Protein AF-A0A957ABQ3-F1 (afdb_monomer)

Mean predicted aligned error: 3.76 Å

Solvent-accessible surface area (backbone atoms only — not comparable to full-atom values): 5017 Å² total; per-residue (Å²): 83,41,67,50,30,43,34,84,92,64,60,32,66,58,53,35,57,55,52,52,49,44,37,74,75,55,49,64,82,39,59,73,46,48,73,51,69,43,64,46,97,90,66,50,53,60,20,40,38,34,32,28,48,48,47,90,87,37,71,65,51,48,54,52,47,70,73,45,57,72,68,57,30,56,65,58,58,72,80,26,71,42,78,75,49,75,52,90

Nearest PDB structures (foldseek):
  1vkc-assembly1_A  TM=6.173E-01  e=7.405E-01  Pyrococcus furiosus
  7z6a-assembly1_A  TM=3.898E-01  e=8.405E-01  Weissella viridescens
  6wwa-assembly1_B  TM=2.915E-01  e=1.798E+00  Homo sapiens
  4aez-assembly1_B  TM=2.908E-01  e=2.468E+00  Schizosaccharomyces pombe
  7l9p-assembly1_G  TM=2.644E-01  e=6.383E+00  Homo sapiens

Secondary structure (DSSP, 8-state):
-THHHHSTTT--SSHHHHHHHHHHHTGGGSTT-EEEEEE-TTS-EEEEEEEEE--TT-HHHHHHHHHS-HHHHHHHSSS-EEEEEEE-

pLDDT: mean 92.72, std 4.76, range [75.19, 98.06]

Radius of gyration: 15.31 Å; Cα contacts (8 Å, |Δi|>4): 122; chains: 1; bounding box: 40×23×37 Å

Foldseek 3Di:
DLVLQCDPPNVDSCVVVVVVCCCVPPFVPAAAWDKDFDADPVGHTPKIWIKHWDDPPPPVLVVVLVVDDVVCSCVDNVTHIDTDDIGD

Sequence (88 aa):
YGDAFARPPYNDPDRGHEISARIRETHSAREGFAGFIAAADAGDVLGMVYGYKGQAGQWWHDAVARAVDRDTARTWFSDTYEVVEVAV

Structure (mmCIF, N/CA/C/O backbone):
data_AF-A0A957ABQ3-F1
#
_entry.id   AF-A0A957ABQ3-F1
#
loop_
_atom_site.group_PDB
_atom_site.id
_atom_site.type_symbol
_atom_site.label_atom_id
_atom_site.label_alt_id
_atom_site.label_comp_id
_atom_site.label_asym_id
_atom_site.label_entity_id
_atom_site.label_seq_id
_atom_site.pdbx_PDB_ins_code
_atom_site.Cartn_x
_atom_site.Cartn_y
_atom_site.Cartn_z
_atom_site.occupancy
_atom_site.B_iso_or_equiv
_atom_site.auth_seq_id
_atom_site.auth_comp_id
_atom_site.auth_asym_id
_atom_site.auth_atom_id
_atom_site.pdbx_PDB_model_num
ATOM 1 N N . TYR A 1 1 ? 9.485 -1.511 -13.345 1.00 75.19 1 TYR A N 1
ATOM 2 C CA . TYR A 1 1 ? 8.256 -1.454 -12.520 1.00 75.19 1 TYR A CA 1
ATOM 3 C C . TYR A 1 1 ? 7.257 -0.392 -12.967 1.00 75.19 1 TYR A C 1
ATOM 5 O O . TYR A 1 1 ? 6.128 -0.772 -13.214 1.00 75.19 1 TYR A O 1
ATOM 13 N N . GLY A 1 2 ? 7.603 0.902 -13.084 1.00 77.69 2 GLY A N 1
ATOM 14 C CA . GLY A 1 2 ? 6.628 1.925 -13.525 1.00 77.69 2 GLY A CA 1
ATOM 15 C C . GLY A 1 2 ? 5.922 1.575 -14.845 1.00 77.69 2 GLY A C 1
ATOM 16 O O . GLY A 1 2 ? 4.717 1.765 -14.972 1.00 77.69 2 GLY A O 1
ATOM 17 N N . ASP A 1 3 ? 6.652 0.928 -15.758 1.00 81.56 3 ASP A N 1
ATOM 18 C CA . ASP A 1 3 ? 6.135 0.416 -17.032 1.00 81.56 3 ASP A CA 1
ATOM 19 C C . ASP A 1 3 ? 4.978 -0.590 -16.896 1.00 81.56 3 ASP A C 1
ATOM 21 O O . ASP A 1 3 ? 4.188 -0.723 -17.831 1.00 81.56 3 ASP A O 1
ATOM 25 N N . ALA A 1 4 ? 4.840 -1.267 -15.746 1.00 81.75 4 ALA A N 1
ATOM 26 C CA . ALA A 1 4 ? 3.730 -2.186 -15.477 1.00 81.75 4 ALA A CA 1
ATOM 27 C C . ALA A 1 4 ? 2.371 -1.468 -15.545 1.00 81.75 4 ALA A C 1
ATOM 29 O O . ALA A 1 4 ? 1.372 -2.054 -15.956 1.00 81.75 4 ALA A O 1
ATOM 30 N N . PHE A 1 5 ? 2.335 -0.173 -15.215 1.00 84.94 5 PHE A N 1
ATOM 31 C CA . PHE A 1 5 ? 1.115 0.632 -15.281 1.00 84.94 5 PHE A CA 1
ATOM 32 C C . PHE A 1 5 ? 0.908 1.320 -16.627 1.00 84.94 5 PHE A C 1
ATOM 34 O O . PHE A 1 5 ? -0.224 1.632 -16.987 1.00 84.94 5 PHE A O 1
ATOM 41 N N . ALA A 1 6 ? 1.966 1.507 -17.418 1.00 87.06 6 ALA A N 1
ATOM 42 C CA . ALA A 1 6 ? 1.880 2.202 -18.701 1.00 87.06 6 ALA A CA 1
ATOM 43 C C . ALA A 1 6 ? 1.084 1.422 -19.768 1.00 87.06 6 ALA A C 1
ATOM 45 O O . ALA A 1 6 ? 0.724 1.975 -20.806 1.00 87.06 6 ALA A O 1
ATOM 46 N N . ARG A 1 7 ? 0.812 0.131 -19.538 1.00 84.06 7 ARG A N 1
ATOM 47 C CA . ARG A 1 7 ? 0.132 -0.772 -20.479 1.00 84.06 7 ARG A CA 1
ATOM 48 C C . ARG A 1 7 ? -1.247 -1.205 -19.959 1.00 84.06 7 ARG A C 1
ATOM 50 O O . ARG A 1 7 ? -1.542 -1.023 -18.776 1.00 8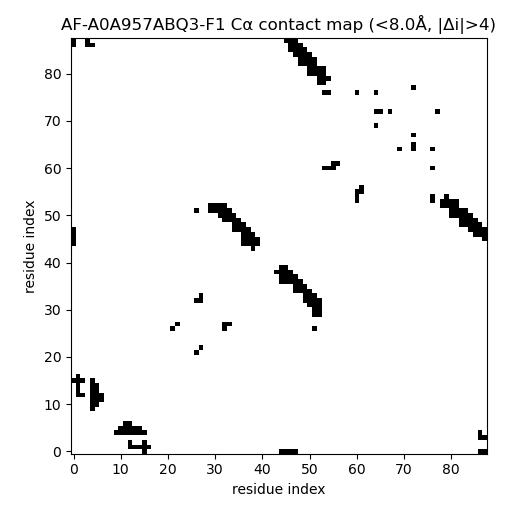4.06 7 ARG A O 1
ATOM 57 N N . PRO A 1 8 ? -2.114 -1.784 -20.815 1.00 83.88 8 PRO A N 1
ATOM 58 C CA . PRO A 1 8 ? -3.374 -2.358 -20.359 1.00 83.88 8 PRO A CA 1
ATOM 59 C C . PRO A 1 8 ? -3.166 -3.379 -19.225 1.00 83.88 8 PRO A C 1
ATOM 61 O O . PRO A 1 8 ? -2.215 -4.158 -19.296 1.00 83.88 8 PRO A O 1
ATOM 64 N N . PRO A 1 9 ? -4.063 -3.421 -18.223 1.00 86.44 9 PRO A N 1
ATOM 65 C CA . PRO A 1 9 ? -5.335 -2.694 -18.167 1.00 86.44 9 PRO A CA 1
ATOM 66 C C . PRO A 1 9 ? -5.232 -1.239 -17.677 1.00 86.44 9 PRO A C 1
ATOM 68 O O . PRO A 1 9 ? -6.184 -0.486 -17.867 1.00 86.44 9 PRO A O 1
ATOM 71 N N . TYR A 1 10 ? -4.113 -0.835 -17.077 1.00 84.88 10 TYR A N 1
ATOM 72 C CA . TYR A 1 10 ? -3.992 0.444 -16.371 1.00 84.88 10 TYR A CA 1
ATOM 73 C C . TYR A 1 10 ? -3.862 1.646 -17.314 1.00 84.88 10 TYR A C 1
ATOM 75 O O . TYR A 1 10 ? -4.544 2.643 -17.102 1.00 84.88 10 TYR A O 1
ATOM 83 N N . ASN A 1 11 ? -3.064 1.527 -18.383 1.00 90.88 11 ASN A N 1
ATOM 84 C CA . ASN A 1 11 ? -2.822 2.599 -19.365 1.00 90.88 11 ASN A CA 1
ATOM 85 C C . ASN A 1 11 ? -2.466 3.956 -18.721 1.00 90.88 11 ASN A C 1
ATOM 87 O O . ASN A 1 11 ? -2.884 5.008 -19.202 1.00 90.88 11 ASN A O 1
ATOM 91 N N . ASP A 1 12 ? -1.706 3.920 -17.631 1.00 91.50 12 ASP A N 1
ATOM 92 C CA . ASP A 1 12 ? -1.345 5.067 -16.807 1.00 91.50 12 ASP A CA 1
ATOM 93 C C . ASP A 1 12 ? 0.189 5.123 -16.668 1.00 91.50 12 ASP A C 1
ATOM 95 O O . ASP A 1 12 ? 0.770 4.447 -15.811 1.00 91.50 12 ASP A O 1
ATOM 99 N N . PRO A 1 13 ? 0.878 5.873 -17.549 1.00 89.06 13 PRO A N 1
ATOM 100 C CA . PRO A 1 13 ? 2.335 5.967 -17.525 1.00 89.06 13 PRO A CA 1
ATOM 101 C C . PRO A 1 13 ? 2.871 6.759 -16.320 1.00 89.06 13 PRO A C 1
ATOM 103 O O . PRO A 1 13 ? 4.041 6.602 -15.961 1.00 89.06 13 PRO A O 1
ATOM 106 N N . ASP A 1 14 ? 2.040 7.578 -15.672 1.00 92.50 14 ASP A N 1
ATOM 107 C CA . ASP A 1 14 ? 2.454 8.449 -14.568 1.00 92.50 14 ASP A CA 1
ATOM 108 C C . ASP A 1 14 ? 2.319 7.763 -13.202 1.00 92.50 14 ASP A C 1
ATOM 110 O O . ASP A 1 14 ? 3.059 8.084 -12.264 1.00 92.50 14 ASP A O 1
ATOM 114 N N . ARG A 1 15 ? 1.468 6.736 -13.102 1.00 90.25 15 ARG A N 1
ATOM 115 C CA . ARG A 1 15 ? 1.224 5.930 -11.895 1.00 90.25 15 ARG A CA 1
ATOM 116 C C . ARG A 1 15 ? 2.489 5.519 -11.143 1.00 90.25 15 ARG A C 1
ATOM 118 O O . ARG A 1 15 ? 2.540 5.589 -9.915 1.00 90.25 15 ARG A O 1
ATOM 125 N N . GLY A 1 16 ? 3.529 5.093 -11.862 1.00 89.62 16 GLY A N 1
ATOM 126 C CA . GLY A 1 16 ? 4.797 4.686 -11.251 1.00 89.62 16 GLY A CA 1
ATOM 127 C C . GLY A 1 16 ? 5.490 5.825 -10.493 1.00 89.62 16 GLY A C 1
ATOM 128 O O . GLY A 1 16 ? 6.037 5.609 -9.404 1.00 89.62 16 GLY A O 1
ATOM 129 N N . HIS A 1 17 ? 5.434 7.044 -11.036 1.00 90.94 17 HIS A N 1
ATOM 130 C CA . HIS A 1 17 ? 5.974 8.241 -10.394 1.00 90.94 17 HIS A CA 1
ATOM 131 C C . HIS A 1 17 ? 5.141 8.635 -9.173 1.00 90.94 17 HIS A C 1
ATOM 133 O O . HIS A 1 17 ? 5.713 8.901 -8.115 1.00 90.94 17 HIS A O 1
ATOM 139 N N . GLU A 1 18 ? 3.811 8.590 -9.273 1.00 93.56 18 GLU A N 1
ATOM 140 C CA . GLU A 1 18 ? 2.911 8.895 -8.154 1.00 93.56 18 GLU A CA 1
ATOM 141 C C . GLU A 1 18 ? 3.099 7.938 -6.971 1.00 93.56 18 GLU A C 1
ATOM 143 O O . GLU A 1 18 ? 3.168 8.366 -5.814 1.00 93.56 18 GLU A O 1
ATOM 148 N N . ILE A 1 19 ? 3.218 6.636 -7.249 1.00 92.06 19 ILE A N 1
ATOM 149 C CA . ILE A 1 19 ? 3.489 5.621 -6.225 1.00 92.06 19 ILE A CA 1
ATOM 150 C C . ILE A 1 19 ? 4.840 5.902 -5.565 1.00 92.06 19 ILE A C 1
ATOM 152 O O . ILE A 1 19 ? 4.942 5.899 -4.337 1.00 92.06 19 ILE A O 1
ATOM 156 N N . SER A 1 20 ? 5.867 6.193 -6.365 1.00 91.62 20 SER A N 1
ATOM 157 C CA . SER A 1 20 ? 7.209 6.489 -5.858 1.00 91.62 20 SER A CA 1
ATOM 158 C C . SER A 1 20 ? 7.228 7.729 -4.962 1.00 91.62 20 SER A C 1
ATOM 160 O O . SER A 1 20 ? 7.852 7.701 -3.898 1.00 91.62 20 SER A O 1
ATOM 162 N N . ALA A 1 21 ? 6.528 8.797 -5.354 1.00 95.12 21 ALA A N 1
ATOM 163 C CA . ALA A 1 21 ? 6.383 10.007 -4.550 1.00 95.12 21 ALA A CA 1
ATOM 164 C C . ALA A 1 21 ? 5.684 9.698 -3.219 1.00 95.12 21 ALA A C 1
ATOM 166 O O . ALA A 1 21 ? 6.231 9.980 -2.156 1.00 95.12 21 ALA A O 1
ATOM 167 N N . ARG A 1 22 ? 4.552 8.987 -3.251 1.00 94.88 22 ARG A N 1
ATOM 168 C CA . ARG A 1 22 ? 3.796 8.609 -2.044 1.00 94.88 22 ARG A CA 1
ATOM 169 C C . ARG A 1 22 ? 4.602 7.747 -1.073 1.00 94.88 22 ARG A C 1
ATOM 171 O O . ARG A 1 22 ? 4.508 7.930 0.144 1.00 94.88 22 ARG A O 1
ATOM 178 N N . ILE A 1 23 ? 5.404 6.817 -1.597 1.00 95.19 23 ILE A N 1
ATOM 179 C CA . ILE A 1 23 ? 6.326 6.017 -0.784 1.00 95.19 23 ILE A CA 1
ATOM 180 C C . ILE A 1 23 ? 7.313 6.930 -0.056 1.00 95.19 23 ILE A C 1
ATOM 182 O O . ILE A 1 23 ? 7.457 6.825 1.164 1.00 95.19 23 ILE A O 1
ATOM 186 N N . ARG A 1 24 ? 7.968 7.841 -0.781 1.00 95.38 24 ARG A N 1
ATOM 187 C CA . ARG A 1 24 ? 9.004 8.727 -0.230 1.00 95.38 24 ARG A CA 1
ATOM 188 C C . ARG A 1 24 ? 8.448 9.757 0.745 1.00 95.38 24 ARG A C 1
ATOM 190 O O . ARG A 1 24 ? 9.068 10.014 1.767 1.00 95.38 24 ARG A O 1
ATOM 197 N N . GLU A 1 25 ? 7.297 10.332 0.434 1.00 96.12 25 GLU A N 1
ATOM 198 C CA . GLU A 1 25 ? 6.751 11.471 1.169 1.00 96.12 25 GLU A CA 1
ATOM 199 C C . GLU A 1 25 ? 5.936 11.056 2.392 1.00 96.12 25 GLU A C 1
ATOM 201 O O . GLU A 1 25 ? 5.820 11.829 3.339 1.00 96.12 25 GLU A O 1
ATOM 206 N N . THR A 1 26 ? 5.323 9.867 2.387 1.00 94.62 26 THR A N 1
ATOM 207 C CA . THR A 1 26 ? 4.364 9.503 3.444 1.00 94.62 26 THR A CA 1
ATOM 20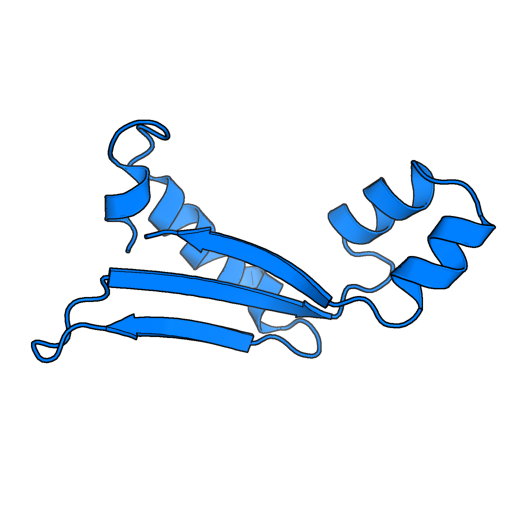8 C C . THR A 1 26 ? 4.467 8.057 3.907 1.00 94.62 26 THR A C 1
ATOM 210 O O . THR A 1 26 ? 4.477 7.811 5.111 1.00 94.62 26 THR A O 1
ATOM 213 N N . HIS A 1 27 ? 4.491 7.074 3.003 1.00 96.00 27 HIS A N 1
ATOM 214 C CA . HIS A 1 27 ? 4.326 5.672 3.416 1.00 96.00 27 HIS A CA 1
ATOM 215 C C . HIS A 1 27 ? 5.576 5.076 4.066 1.00 96.00 27 HIS A C 1
ATOM 217 O O . HIS A 1 27 ? 5.438 4.294 5.001 1.00 96.00 27 HIS A O 1
ATOM 223 N N . SER A 1 28 ? 6.775 5.468 3.629 1.00 96.75 28 SER A N 1
ATOM 224 C CA . SER A 1 28 ? 8.032 4.953 4.195 1.00 96.75 28 SER A CA 1
ATOM 225 C C . SER A 1 28 ? 8.238 5.301 5.671 1.00 96.75 28 SER A C 1
ATOM 227 O O . SER A 1 28 ? 8.968 4.600 6.363 1.00 96.75 28 SER A O 1
ATOM 229 N N . ALA A 1 29 ? 7.568 6.342 6.172 1.00 95.88 29 ALA A N 1
ATOM 230 C CA . ALA A 1 29 ? 7.618 6.744 7.576 1.00 95.88 29 ALA A CA 1
ATOM 231 C C . ALA A 1 29 ? 6.617 5.986 8.472 1.00 95.88 29 ALA A C 1
ATOM 233 O O . ALA A 1 29 ? 6.595 6.207 9.683 1.00 95.88 29 ALA A O 1
ATOM 234 N N . ARG A 1 30 ? 5.759 5.127 7.904 1.00 96.50 30 ARG A N 1
ATOM 235 C CA . ARG A 1 30 ? 4.755 4.375 8.670 1.00 96.50 30 ARG A CA 1
ATOM 236 C C . ARG A 1 30 ? 5.375 3.162 9.353 1.00 96.50 30 ARG A C 1
ATOM 238 O O . ARG A 1 30 ? 6.310 2.543 8.849 1.00 96.50 30 ARG A O 1
ATOM 245 N N . GLU A 1 31 ? 4.819 2.807 10.506 1.00 97.06 31 GLU A N 1
ATOM 246 C CA . GLU A 1 31 ? 5.277 1.656 11.277 1.00 97.06 31 GLU A CA 1
ATOM 247 C C . GLU A 1 31 ? 5.193 0.364 10.454 1.00 97.06 31 GLU A C 1
ATOM 249 O O . GLU A 1 31 ? 4.203 0.096 9.772 1.00 97.06 31 GLU A O 1
ATOM 254 N N . GLY A 1 32 ? 6.247 -0.450 10.518 1.00 96.88 32 GLY A N 1
ATOM 255 C CA . GLY A 1 32 ? 6.294 -1.729 9.812 1.00 96.88 32 GLY A CA 1
ATOM 256 C C . GLY A 1 32 ? 6.339 -1.601 8.289 1.00 96.88 32 GLY A C 1
ATOM 257 O O . GLY A 1 32 ? 6.043 -2.580 7.603 1.00 96.88 32 GLY A O 1
ATOM 258 N N . PHE A 1 33 ? 6.687 -0.424 7.752 1.00 98.00 33 PHE A N 1
ATOM 259 C CA . PHE A 1 33 ? 6.903 -0.265 6.320 1.00 98.00 33 PHE A CA 1
ATOM 260 C C . PHE A 1 33 ? 7.905 -1.300 5.801 1.00 98.00 33 PHE A C 1
ATOM 262 O O . PHE A 1 33 ? 9.030 -1.400 6.295 1.00 98.00 33 PHE A O 1
ATOM 269 N N . ALA A 1 34 ? 7.495 -2.052 4.783 1.00 97.94 34 ALA A N 1
ATOM 270 C CA . ALA A 1 34 ? 8.358 -2.973 4.063 1.00 97.94 34 ALA A CA 1
ATOM 271 C C . ALA A 1 34 ? 8.006 -2.960 2.576 1.00 97.94 34 ALA A C 1
ATOM 273 O O . ALA A 1 34 ? 6.835 -2.910 2.197 1.00 97.94 34 ALA A O 1
ATOM 274 N N . GLY A 1 35 ? 9.036 -3.021 1.737 1.00 96.00 35 GLY A N 1
ATOM 275 C CA . GLY A 1 35 ? 8.913 -3.109 0.289 1.00 96.00 35 GLY A CA 1
ATOM 276 C C . GLY A 1 35 ? 9.836 -4.188 -0.255 1.00 96.00 35 GLY A C 1
ATOM 277 O O . GLY A 1 35 ? 10.961 -4.346 0.219 1.00 96.00 35 GLY A O 1
ATOM 278 N N . PHE A 1 36 ? 9.356 -4.917 -1.253 1.00 95.75 36 PHE A N 1
ATOM 279 C CA . PHE A 1 36 ? 10.081 -5.988 -1.920 1.00 95.75 36 PHE A CA 1
ATOM 280 C C . PHE A 1 36 ? 9.980 -5.808 -3.427 1.00 95.75 36 PHE A C 1
ATOM 282 O O . PHE A 1 36 ? 8.967 -5.335 -3.944 1.00 95.75 36 PHE A O 1
ATOM 289 N N . ILE A 1 37 ? 11.030 -6.223 -4.126 1.00 94.12 37 ILE A N 1
ATOM 290 C CA . ILE A 1 37 ? 11.059 -6.276 -5.583 1.00 94.12 37 ILE A CA 1
ATOM 291 C C . ILE A 1 37 ? 11.330 -7.704 -6.040 1.00 94.12 37 ILE A C 1
ATOM 293 O O . ILE A 1 37 ? 12.086 -8.436 -5.402 1.00 94.12 37 ILE A O 1
ATOM 297 N N . ALA A 1 38 ? 10.733 -8.075 -7.166 1.00 93.69 38 ALA A N 1
ATOM 298 C CA . ALA A 1 38 ? 11.194 -9.197 -7.964 1.00 93.69 38 ALA A CA 1
ATOM 299 C C . ALA A 1 38 ? 12.159 -8.645 -9.016 1.00 93.69 38 ALA A C 1
ATOM 301 O O . ALA A 1 38 ? 11.806 -7.713 -9.743 1.00 93.69 38 ALA A O 1
ATOM 302 N N . ALA A 1 39 ? 13.367 -9.196 -9.086 1.00 93.38 39 ALA A N 1
ATOM 303 C CA . ALA A 1 39 ? 14.383 -8.785 -10.046 1.00 93.38 39 ALA A CA 1
ATOM 304 C C . ALA A 1 39 ? 14.843 -9.981 -10.885 1.00 93.38 39 ALA A C 1
ATOM 306 O O . ALA A 1 39 ? 14.960 -11.092 -10.368 1.00 93.38 39 ALA A O 1
ATOM 307 N N . ALA A 1 40 ? 15.089 -9.748 -12.172 1.00 91.50 40 ALA A N 1
ATOM 308 C CA . ALA A 1 40 ? 15.782 -10.697 -13.034 1.00 91.50 40 ALA A CA 1
ATOM 309 C C . ALA A 1 40 ? 17.276 -10.747 -12.680 1.00 91.50 40 ALA A C 1
ATOM 311 O O . ALA A 1 40 ? 17.817 -9.791 -12.124 1.00 91.50 40 ALA A O 1
ATOM 312 N N . ASP A 1 41 ? 17.971 -11.809 -13.095 1.00 90.94 41 ASP A N 1
ATOM 313 C CA . ASP A 1 41 ? 19.424 -11.946 -12.893 1.00 90.94 41 ASP A CA 1
ATOM 314 C C . ASP A 1 41 ? 20.222 -10.786 -13.516 1.00 90.94 41 ASP A C 1
ATOM 316 O O . ASP A 1 41 ? 21.286 -10.416 -13.025 1.00 9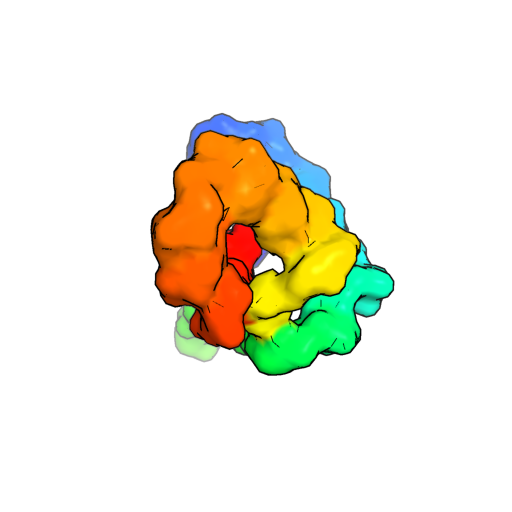0.94 41 ASP A O 1
ATOM 320 N N . ALA A 1 42 ? 19.687 -10.176 -14.578 1.00 87.69 42 ALA A N 1
ATOM 321 C CA . ALA A 1 42 ? 20.262 -9.005 -15.238 1.00 87.69 42 ALA A CA 1
ATOM 322 C C . ALA A 1 42 ? 20.052 -7.680 -14.468 1.00 87.69 42 ALA A C 1
ATOM 324 O O . ALA A 1 42 ? 20.588 -6.652 -14.874 1.00 87.69 42 ALA A O 1
ATOM 325 N N . GLY A 1 43 ? 19.296 -7.691 -13.363 1.00 84.56 43 GLY A N 1
ATOM 326 C CA . GLY A 1 43 ? 19.008 -6.523 -12.522 1.00 84.56 43 GLY A CA 1
ATOM 327 C C . GLY A 1 43 ? 17.699 -5.794 -12.844 1.00 84.56 43 GLY A C 1
ATOM 328 O O . GLY A 1 43 ? 17.329 -4.866 -12.125 1.00 84.56 43 GLY A O 1
ATOM 329 N N . ASP A 1 44 ? 16.973 -6.217 -13.881 1.00 87.44 44 ASP A N 1
ATOM 330 C CA . ASP A 1 44 ? 15.687 -5.623 -14.249 1.00 87.44 44 ASP A CA 1
ATOM 331 C C . ASP A 1 44 ? 14.611 -5.912 -13.198 1.00 87.44 44 ASP A C 1
ATOM 333 O O . ASP A 1 44 ? 14.413 -7.057 -12.790 1.00 87.44 44 ASP A O 1
ATOM 337 N N . VAL A 1 45 ? 13.870 -4.881 -12.786 1.00 88.69 45 VAL A N 1
ATOM 338 C CA . VAL A 1 45 ? 12.762 -5.026 -11.830 1.00 88.69 45 VAL A CA 1
ATOM 339 C C . VAL A 1 45 ? 11.506 -5.508 -12.551 1.00 88.69 45 VAL A C 1
ATOM 341 O O . VAL A 1 45 ? 10.847 -4.727 -13.247 1.00 88.69 45 VAL A O 1
ATOM 344 N N . LEU A 1 46 ? 11.158 -6.770 -12.309 1.00 89.69 46 LEU A N 1
ATOM 345 C CA . LEU A 1 46 ? 9.998 -7.470 -12.862 1.00 89.69 46 LEU A CA 1
ATOM 346 C C . LEU A 1 46 ? 8.709 -7.199 -12.084 1.00 89.69 46 LEU A C 1
ATOM 348 O O . LEU A 1 46 ? 7.627 -7.376 -12.617 1.00 89.69 46 LEU A O 1
ATOM 352 N N . GLY A 1 47 ? 8.809 -6.783 -10.824 1.00 90.06 47 GLY A N 1
ATOM 353 C CA . GLY A 1 47 ? 7.638 -6.517 -9.999 1.00 90.06 47 GLY A CA 1
ATOM 354 C C . GLY A 1 47 ? 7.999 -5.895 -8.662 1.00 90.06 47 GLY A C 1
ATOM 355 O O . GLY A 1 47 ? 9.165 -5.886 -8.261 1.00 90.06 47 GLY A O 1
ATOM 356 N N . MET A 1 48 ? 6.997 -5.370 -7.969 1.00 92.69 48 MET A N 1
ATOM 357 C CA . MET A 1 48 ? 7.144 -4.757 -6.650 1.00 92.69 48 MET A CA 1
ATOM 358 C C . MET A 1 48 ? 5.898 -5.011 -5.813 1.00 92.69 48 MET A C 1
ATOM 360 O O . MET A 1 48 ? 4.781 -5.018 -6.328 1.00 92.69 48 MET A O 1
ATOM 364 N N . VAL A 1 49 ? 6.104 -5.143 -4.509 1.00 95.62 49 VAL A N 1
ATOM 365 C CA . VAL A 1 49 ? 5.054 -5.054 -3.497 1.00 95.62 49 VAL A CA 1
ATOM 366 C C . VAL A 1 49 ? 5.536 -4.193 -2.339 1.00 95.62 49 VAL A C 1
ATOM 368 O O . VAL A 1 49 ? 6.716 -4.230 -1.991 1.00 95.62 49 VAL A O 1
ATOM 371 N N . TYR A 1 50 ? 4.641 -3.433 -1.716 1.00 97.06 50 TYR A N 1
ATOM 372 C CA . TYR A 1 50 ? 4.936 -2.825 -0.422 1.00 97.06 50 TYR A CA 1
ATOM 373 C C . TYR A 1 50 ? 3.695 -2.694 0.458 1.00 97.06 50 TYR A C 1
ATOM 375 O O . TYR A 1 50 ? 2.554 -2.703 -0.016 1.00 97.06 50 TYR A O 1
ATOM 383 N N . GLY A 1 51 ? 3.940 -2.540 1.753 1.00 97.69 51 GLY A N 1
ATOM 384 C CA . GLY A 1 51 ? 2.908 -2.333 2.754 1.00 97.69 51 GLY A CA 1
ATOM 385 C C . GLY A 1 51 ? 3.453 -1.764 4.057 1.00 97.69 51 GLY A C 1
ATOM 386 O O . GLY A 1 51 ? 4.641 -1.452 4.165 1.00 97.69 51 GLY A O 1
ATOM 387 N N . TYR A 1 52 ? 2.568 -1.603 5.034 1.00 97.88 52 TYR A N 1
ATOM 388 C CA . TYR A 1 52 ? 2.882 -1.152 6.394 1.00 97.88 52 TYR A CA 1
ATOM 389 C C . TYR A 1 52 ? 1.772 -1.565 7.363 1.00 97.88 52 TYR A C 1
ATOM 391 O O . TYR A 1 52 ? 0.694 -1.991 6.944 1.00 97.88 52 TYR A O 1
ATOM 399 N N . LYS A 1 53 ? 2.002 -1.402 8.670 1.00 97.38 53 LYS A N 1
ATOM 400 C CA . LYS A 1 53 ? 0.941 -1.585 9.663 1.00 97.38 53 LYS A CA 1
ATOM 401 C C . LYS A 1 53 ? -0.131 -0.509 9.508 1.00 97.38 53 LYS A C 1
ATOM 403 O O . LYS A 1 53 ? 0.168 0.692 9.536 1.00 97.38 53 LYS A O 1
ATOM 408 N N . GLY A 1 54 ? -1.379 -0.946 9.376 1.00 96.06 54 GLY A N 1
ATOM 409 C CA . GLY A 1 54 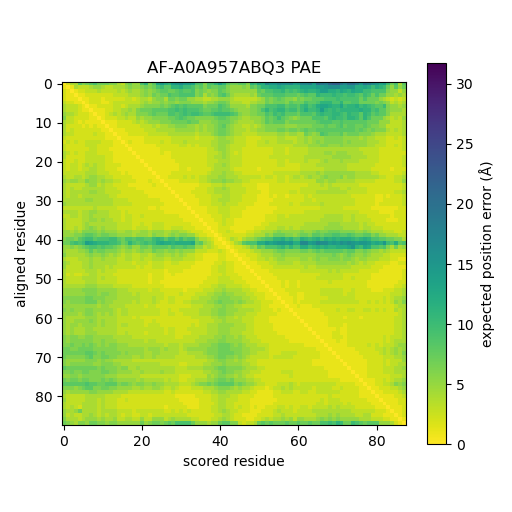? -2.518 -0.037 9.419 1.00 96.06 54 GLY A CA 1
ATOM 410 C C . GLY A 1 54 ? -2.691 0.494 10.837 1.00 96.06 54 GLY A C 1
ATOM 411 O O . GLY A 1 54 ? -2.517 -0.239 11.810 1.00 96.06 54 GLY A O 1
ATOM 412 N N . GLN A 1 55 ? -2.964 1.789 10.952 1.00 95.50 55 GLN A N 1
ATOM 413 C CA . GLN A 1 55 ? -3.141 2.482 12.227 1.00 95.50 55 GLN A CA 1
ATOM 414 C C . GLN A 1 55 ? -4.247 3.527 12.099 1.00 95.50 55 GLN A C 1
ATOM 416 O O . GLN A 1 55 ? -4.482 4.071 11.016 1.00 95.50 55 GLN A O 1
ATOM 421 N N . ALA A 1 56 ? -4.877 3.863 13.224 1.00 93.44 56 ALA A N 1
ATOM 422 C CA . ALA A 1 56 ? -5.863 4.936 13.282 1.00 93.44 56 ALA A CA 1
ATOM 423 C C . ALA A 1 56 ? -5.284 6.269 12.768 1.00 93.44 56 ALA A C 1
ATOM 425 O O . ALA A 1 56 ? -4.129 6.607 13.038 1.00 93.44 56 ALA A O 1
ATOM 426 N N . GLY A 1 57 ? -6.089 7.033 12.030 1.00 92.88 57 GLY A N 1
ATOM 427 C CA . GLY A 1 57 ? -5.675 8.280 11.378 1.00 92.88 57 GLY A CA 1
ATOM 428 C C . GLY A 1 57 ? -5.114 8.089 9.967 1.00 92.88 57 GLY A C 1
ATOM 429 O O . GLY A 1 57 ? -4.918 9.068 9.244 1.00 92.88 57 GLY A O 1
ATOM 430 N N . GLN A 1 58 ? -4.884 6.847 9.533 1.00 94.38 58 GLN A N 1
ATOM 431 C CA . GLN A 1 58 ? -4.576 6.544 8.140 1.00 94.38 58 GLN A CA 1
ATOM 432 C C . GLN A 1 58 ? -5.881 6.465 7.341 1.00 94.38 58 GLN A C 1
ATOM 434 O O . GLN A 1 58 ? -6.824 5.783 7.733 1.00 94.38 58 GLN A O 1
ATOM 439 N N . TRP A 1 59 ? -5.942 7.169 6.206 1.00 93.25 59 TRP A N 1
ATOM 440 C CA . TRP A 1 59 ? -7.200 7.351 5.474 1.00 93.25 59 TRP A CA 1
ATOM 441 C C . TRP A 1 59 ? -7.906 6.032 5.125 1.00 93.25 59 TRP A C 1
ATOM 443 O O . TRP A 1 59 ? -9.106 5.918 5.358 1.00 93.25 59 TRP A O 1
ATOM 453 N N . TRP A 1 60 ? -7.175 5.039 4.599 1.00 93.31 60 TRP A N 1
ATOM 454 C CA . TRP A 1 60 ? -7.768 3.761 4.189 1.00 93.31 60 TRP A CA 1
ATOM 455 C C . TRP A 1 60 ? -8.217 2.924 5.388 1.00 93.31 60 TRP A C 1
ATOM 457 O O . TRP A 1 60 ? -9.375 2.511 5.433 1.00 93.31 60 TRP A O 1
ATOM 467 N N . HIS A 1 61 ? -7.343 2.763 6.386 1.00 95.19 61 HIS A N 1
ATOM 468 C CA . HIS A 1 61 ? -7.659 2.149 7.674 1.00 95.19 61 HIS A CA 1
ATOM 469 C C . HIS A 1 61 ? -8.986 2.671 8.247 1.00 95.19 61 HIS A C 1
ATOM 471 O O . HIS A 1 61 ? -9.921 1.910 8.501 1.00 95.19 61 HIS A O 1
ATOM 477 N N . ASP A 1 62 ? -9.100 3.994 8.387 1.00 95.50 62 ASP A N 1
ATOM 478 C CA . ASP A 1 62 ? -10.266 4.638 8.987 1.00 95.50 62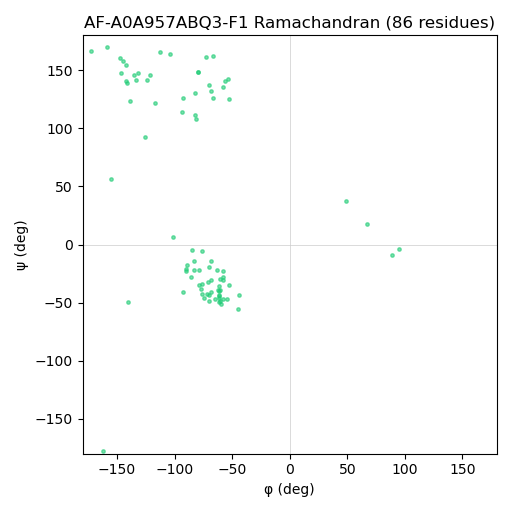 ASP A CA 1
ATOM 479 C C . ASP A 1 62 ? -11.506 4.562 8.089 1.00 95.50 62 ASP A C 1
ATOM 481 O O . ASP A 1 62 ? -12.630 4.497 8.594 1.00 95.50 62 ASP A O 1
ATOM 485 N N . ALA A 1 63 ? -11.332 4.581 6.765 1.00 96.31 63 ALA A N 1
ATOM 486 C CA . ALA A 1 63 ? -12.431 4.427 5.819 1.0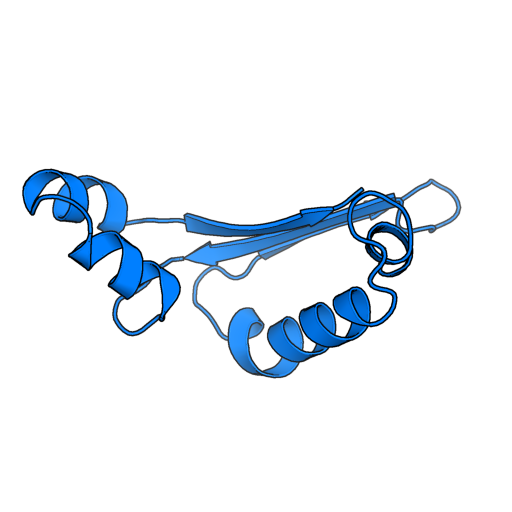0 96.31 63 ALA A CA 1
ATOM 487 C C . ALA A 1 63 ? -13.064 3.034 5.930 1.00 96.31 63 ALA A C 1
ATOM 489 O O . ALA A 1 63 ? -14.287 2.928 6.044 1.00 96.31 63 ALA A O 1
ATOM 490 N N . VAL A 1 64 ? -12.250 1.976 5.959 1.00 95.38 64 VAL A N 1
ATOM 491 C CA . VAL A 1 64 ? -12.751 0.599 6.059 1.00 95.38 64 VAL A CA 1
ATOM 492 C C . VAL A 1 64 ? -13.302 0.315 7.454 1.00 95.38 64 VAL A C 1
ATOM 494 O O . VAL A 1 64 ? -14.390 -0.247 7.565 1.00 95.38 64 VAL A O 1
ATOM 497 N N . ALA A 1 65 ? -12.628 0.762 8.517 1.00 95.38 65 ALA A N 1
ATOM 498 C CA . ALA A 1 65 ? -13.105 0.580 9.889 1.00 95.38 65 ALA A CA 1
ATOM 499 C C . ALA A 1 65 ? -14.494 1.202 10.130 1.00 95.38 65 ALA A C 1
ATOM 501 O O . ALA A 1 65 ? -15.265 0.686 10.934 1.00 95.38 65 ALA A O 1
ATOM 502 N N . ARG A 1 66 ? -14.836 2.288 9.420 1.00 96.31 66 ARG A N 1
ATOM 503 C CA . ARG A 1 66 ? -16.174 2.911 9.458 1.00 96.31 66 ARG A CA 1
ATOM 504 C C . ARG A 1 66 ? -17.222 2.185 8.614 1.00 96.31 66 ARG A C 1
ATOM 506 O O . ARG A 1 66 ? -18.411 2.397 8.837 1.00 96.31 66 ARG A O 1
ATOM 513 N N . ALA A 1 67 ? -16.801 1.398 7.628 1.00 97.75 67 ALA A N 1
ATOM 514 C CA . ALA A 1 67 ? -17.692 0.721 6.689 1.00 97.75 67 ALA A CA 1
ATOM 515 C C . ALA A 1 67 ? -18.140 -0.669 7.168 1.00 97.75 67 ALA A C 1
ATOM 517 O O . ALA A 1 67 ? -19.121 -1.204 6.654 1.00 97.75 67 ALA A O 1
ATOM 518 N N . VAL A 1 68 ? -17.434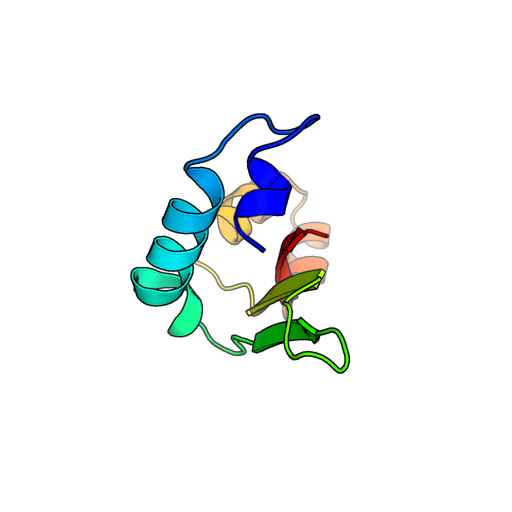 -1.254 8.137 1.00 97.12 68 VAL A N 1
ATOM 519 C CA . VAL A 1 68 ? -17.744 -2.569 8.715 1.00 97.12 68 VAL A CA 1
ATOM 520 C C . VAL A 1 68 ? -18.388 -2.432 10.097 1.00 97.12 68 VAL A C 1
ATOM 522 O O . VAL A 1 68 ? -18.338 -1.374 10.725 1.00 97.12 68 VAL A O 1
ATOM 525 N N . ASP A 1 69 ? -19.009 -3.503 10.591 1.00 98.06 69 ASP A N 1
ATOM 526 C CA . ASP A 1 69 ? -19.541 -3.521 11.952 1.00 98.06 69 ASP A CA 1
ATOM 527 C C . ASP A 1 69 ? -18.418 -3.469 13.006 1.00 98.06 69 ASP A C 1
ATOM 529 O O . ASP A 1 69 ? -17.247 -3.750 12.742 1.00 98.06 69 ASP A O 1
ATOM 533 N N . ARG A 1 70 ? -18.788 -3.117 14.240 1.00 95.81 70 ARG A N 1
ATOM 534 C CA . ARG A 1 70 ? -17.835 -2.882 15.332 1.00 95.81 70 ARG A CA 1
ATOM 535 C C . ARG A 1 70 ? -16.992 -4.111 15.689 1.00 95.81 70 ARG A C 1
ATOM 537 O O . ARG A 1 70 ? -15.838 -3.944 16.089 1.00 95.81 70 ARG A O 1
ATOM 544 N N . ASP A 1 71 ? -17.553 -5.313 15.611 1.00 97.31 71 ASP A N 1
ATOM 545 C CA . ASP A 1 71 ? -16.836 -6.532 15.988 1.00 97.31 71 ASP A CA 1
ATOM 546 C C . ASP A 1 71 ? -15.854 -6.946 14.889 1.00 97.31 71 ASP A C 1
ATOM 548 O O . ASP A 1 71 ? -14.710 -7.302 15.199 1.00 97.31 71 ASP A O 1
ATOM 552 N N . THR A 1 72 ? -16.240 -6.783 13.621 1.00 96.75 72 THR A N 1
ATOM 553 C CA . THR A 1 72 ? -15.329 -6.916 12.477 1.00 96.75 72 THR A CA 1
ATOM 554 C C . THR A 1 72 ? -14.202 -5.893 12.559 1.00 96.75 72 THR A C 1
ATOM 556 O O . THR A 1 72 ? -13.033 -6.272 12.489 1.00 96.75 72 THR A O 1
ATOM 559 N N . ALA A 1 73 ? -14.521 -4.616 12.805 1.00 95.88 73 ALA A N 1
ATOM 560 C CA . ALA A 1 73 ? -13.514 -3.564 12.927 1.00 95.88 73 ALA A CA 1
ATOM 561 C C . ALA A 1 73 ? -12.498 -3.882 14.034 1.00 95.88 73 ALA A C 1
ATOM 563 O O . ALA A 1 73 ? -11.292 -3.815 13.811 1.00 95.88 73 ALA A O 1
ATOM 564 N N . ARG A 1 74 ? -12.974 -4.287 15.219 1.00 94.12 74 ARG A N 1
ATOM 565 C CA . ARG A 1 74 ? -12.105 -4.636 16.353 1.00 94.12 74 ARG A CA 1
ATOM 566 C C . ARG A 1 74 ? -11.189 -5.815 16.034 1.00 94.12 74 ARG A C 1
ATOM 568 O O . ARG A 1 74 ? -10.040 -5.802 16.454 1.00 94.12 74 ARG A O 1
ATOM 575 N N . THR A 1 75 ? -11.702 -6.822 15.334 1.00 95.06 75 THR A N 1
ATOM 576 C CA . THR A 1 75 ? -10.942 -8.035 15.005 1.00 95.06 75 THR A CA 1
ATOM 577 C C . THR A 1 75 ? -9.910 -7.781 13.912 1.00 95.06 75 THR A C 1
ATOM 579 O O . THR A 1 75 ? -8.771 -8.215 14.029 1.00 95.06 75 THR A O 1
ATOM 582 N N . TRP A 1 76 ? -10.301 -7.099 12.836 1.00 94.44 76 TRP A N 1
ATOM 583 C CA . TRP A 1 76 ? -9.443 -6.930 11.662 1.00 94.44 76 TRP A CA 1
ATOM 584 C C . TRP A 1 76 ? -8.382 -5.853 11.865 1.00 94.44 76 TRP A C 1
ATOM 586 O O . TRP A 1 76 ? -7.273 -6.006 11.370 1.00 94.44 76 TRP A O 1
ATOM 596 N N . PHE A 1 77 ? -8.701 -4.786 12.602 1.00 95.06 77 PHE A N 1
ATOM 597 C CA . PHE A 1 77 ? -7.834 -3.614 12.741 1.00 95.06 77 PHE A CA 1
ATOM 598 C C . PHE A 1 77 ? -7.041 -3.561 14.053 1.00 95.06 77 PHE A C 1
ATOM 600 O O . PHE A 1 77 ? -6.360 -2.573 14.306 1.00 95.06 77 PHE A O 1
ATOM 607 N N . SER A 1 78 ? -7.078 -4.604 14.894 1.00 92.19 78 SER A N 1
ATOM 608 C CA . SER A 1 78 ? -6.261 -4.637 16.118 1.00 92.19 78 SER A CA 1
ATOM 609 C C . SER A 1 78 ? -4.755 -4.758 15.852 1.00 92.19 78 SER A C 1
ATOM 611 O O . SER A 1 78 ? -3.968 -4.270 16.656 1.00 92.19 78 SER A O 1
ATOM 613 N N . ASP A 1 79 ? -4.358 -5.420 14.759 1.00 93.50 79 ASP A N 1
ATOM 614 C CA . ASP A 1 79 ? -2.959 -5.558 14.310 1.00 93.50 79 ASP A CA 1
ATOM 615 C C . ASP A 1 79 ? -2.911 -5.815 12.792 1.00 93.50 79 ASP A C 1
ATOM 617 O O . ASP A 1 79 ? -2.444 -6.852 12.322 1.00 93.50 79 ASP A O 1
ATOM 621 N N . THR A 1 80 ? -3.502 -4.908 12.008 1.00 95.50 80 THR A N 1
ATOM 622 C CA . THR A 1 80 ? -3.602 -5.090 10.553 1.00 95.50 80 THR A CA 1
ATOM 623 C C . THR A 1 80 ? -2.301 -4.739 9.833 1.00 95.50 80 THR A C 1
ATOM 625 O O . THR A 1 80 ? -1.584 -3.808 10.213 1.00 95.50 80 THR A O 1
ATOM 628 N N . TYR A 1 81 ? -2.042 -5.434 8.727 1.00 96.50 81 TYR A N 1
ATOM 629 C CA . TYR A 1 81 ? -1.006 -5.074 7.769 1.00 96.50 81 TYR A CA 1
ATOM 630 C C . TYR A 1 81 ? -1.644 -4.762 6.417 1.00 96.50 81 TYR A C 1
ATOM 632 O O . TYR A 1 81 ? -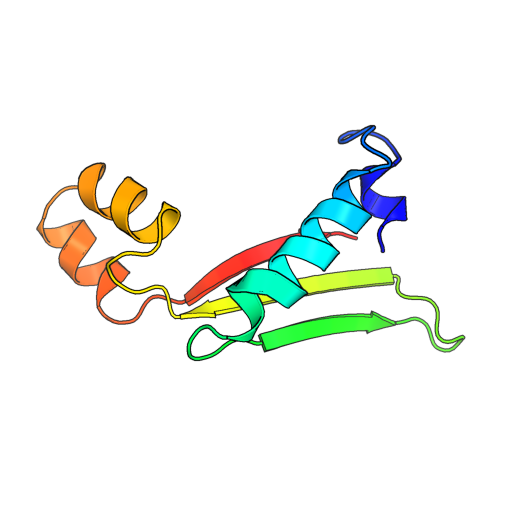2.321 -5.602 5.824 1.00 96.50 81 TYR A O 1
ATOM 640 N N . GLU A 1 82 ? -1.421 -3.550 5.922 1.00 96.06 82 GLU A N 1
ATOM 641 C CA . GLU A 1 82 ? -1.977 -3.073 4.663 1.00 96.06 82 GLU A CA 1
ATOM 642 C C . GLU A 1 82 ? -0.983 -3.314 3.532 1.00 96.06 82 GLU A C 1
ATOM 644 O O . GLU A 1 82 ? 0.087 -2.705 3.489 1.00 96.06 82 GLU A O 1
ATOM 649 N N . VAL A 1 83 ? -1.351 -4.188 2.593 1.00 95.88 83 VAL A N 1
ATOM 650 C CA . VAL A 1 83 ? -0.658 -4.311 1.307 1.00 95.88 83 VAL A CA 1
ATOM 651 C C . VAL A 1 83 ? -1.205 -3.230 0.387 1.00 95.88 83 VAL A C 1
ATOM 653 O O . VAL A 1 83 ? -2.375 -3.265 0.010 1.00 95.88 83 VAL A O 1
ATOM 656 N N . VAL A 1 84 ? -0.369 -2.246 0.068 1.00 95.00 84 VAL A N 1
ATOM 657 C CA . VAL A 1 84 ? -0.816 -1.018 -0.602 1.00 95.00 84 VAL A CA 1
ATOM 658 C C . VAL A 1 84 ? -0.70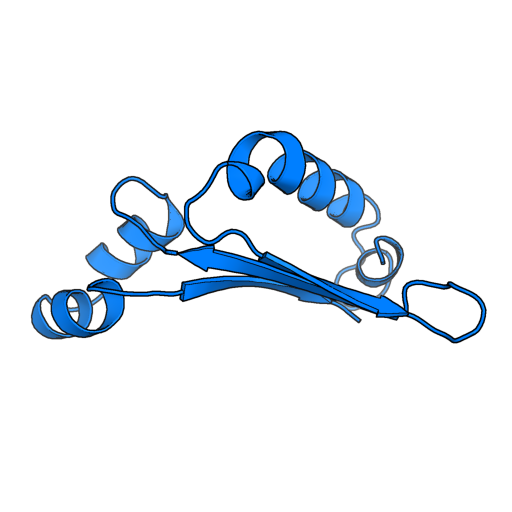0 -1.124 -2.110 1.00 95.00 84 VAL A C 1
ATOM 660 O O . VAL A 1 84 ? -1.581 -0.660 -2.827 1.00 95.00 84 VAL A O 1
ATOM 663 N N . GLU A 1 85 ? 0.387 -1.713 -2.594 1.00 92.88 85 GLU A N 1
ATOM 664 C CA . GLU A 1 85 ? 0.639 -1.840 -4.023 1.00 92.88 85 GLU A CA 1
ATOM 665 C C . GLU A 1 85 ? 1.268 -3.193 -4.315 1.00 92.88 85 GLU A C 1
ATOM 667 O O . GLU A 1 85 ? 2.155 -3.636 -3.583 1.00 92.88 85 GLU A O 1
ATOM 672 N N . VAL A 1 86 ? 0.821 -3.809 -5.406 1.00 91.81 86 VAL A N 1
ATOM 673 C CA . VAL A 1 86 ? 1.427 -4.980 -6.036 1.00 91.81 86 VAL A CA 1
ATOM 674 C C . VAL A 1 86 ? 1.363 -4.738 -7.537 1.00 91.81 86 VAL A C 1
ATOM 676 O O . VAL A 1 86 ? 0.263 -4.561 -8.061 1.00 91.81 86 VAL A O 1
ATOM 679 N N . ALA A 1 87 ? 2.494 -4.768 -8.239 1.00 87.69 87 ALA A N 1
ATOM 680 C CA . ALA A 1 87 ? 2.457 -4.874 -9.698 1.00 87.69 87 ALA A CA 1
ATOM 681 C C . ALA A 1 87 ? 3.600 -5.713 -10.269 1.00 87.69 87 ALA A C 1
ATOM 683 O O . ALA A 1 87 ? 4.634 -5.935 -9.625 1.00 87.69 87 ALA A O 1
ATOM 684 N N . VAL A 1 88 ? 3.347 -6.202 -11.478 1.00 84.44 88 VAL A N 1
ATOM 685 C CA . VAL A 1 88 ? 4.140 -7.154 -12.261 1.00 84.44 88 VAL A CA 1
ATOM 686 C C . VAL A 1 88 ? 3.931 -6.889 -13.747 1.00 84.44 88 VAL A C 1
ATOM 688 O O . VAL A 1 88 ? 2.865 -6.325 -14.085 1.00 84.44 88 VAL A O 1
#